Protein AF-A0A5K0XWX6-F1 (afdb_monomer_lite)

Organism: NCBI:txid210225

Foldseek 3Di:
DDDDDDDPPPCRVVVVVVVVVVVVVVVVVVVVD

InterPro domains:
  IPR001752 Kinesin motor domain [PF00225] (1-32)
  IPR001752 Kinesin motor domain [PS50067] (1-33)
  IPR027417 P-loop containing nucleoside triphosphate hydrolase [SSF52540] (1-33)
  IPR027640 Kinesin-like protein [PTHR47968] (1-32)
  IPR036961 Kinesin motor domain superfamily [G3DSA:3.40.850.10] (1-33)

Structure (mmCIF, N/CA/C/O backbone):
data_AF-A0A5K0XWX6-F1
#
_entry.id   AF-A0A5K0XWX6-F1
#
loop_
_atom_site.group_PDB
_atom_site.id
_atom_site.type_symbol
_atom_site.label_atom_id
_atom_site.label_alt_id
_atom_site.label_comp_id
_atom_site.label_asym_id
_atom_site.label_entity_id
_atom_site.label_seq_id
_atom_site.pdbx_PDB_ins_code
_atom_site.Cartn_x
_atom_site.Cartn_y
_atom_site.Cartn_z
_atom_site.occupancy
_atom_site.B_iso_or_equiv
_atom_site.auth_seq_id
_atom_site.auth_comp_id
_atom_site.auth_asym_id
_atom_site.auth_atom_id
_atom_site.pdbx_PDB_model_num
ATOM 1 N N . THR A 1 1 ? -10.661 -1.367 -10.903 1.00 89.88 1 THR A N 1
ATOM 2 C CA . THR A 1 1 ? -11.005 -0.600 -9.689 1.00 89.88 1 THR A CA 1
ATOM 3 C C . THR A 1 1 ? -10.952 -1.520 -8.492 1.00 89.88 1 THR A C 1
ATOM 5 O O . THR A 1 1 ? -11.545 -2.588 -8.562 1.00 89.88 1 THR A O 1
ATOM 8 N N . ILE A 1 2 ? -10.208 -1.152 -7.447 1.00 95.38 2 ILE A N 1
ATOM 9 C CA . ILE A 1 2 ? -10.052 -1.932 -6.208 1.00 95.38 2 ILE A CA 1
ATOM 10 C C . ILE A 1 2 ? -10.624 -1.101 -5.060 1.00 95.38 2 ILE A C 1
ATOM 12 O O . ILE A 1 2 ? -10.345 0.094 -4.975 1.00 95.38 2 ILE A O 1
ATOM 16 N N . PHE A 1 3 ? -11.409 -1.732 -4.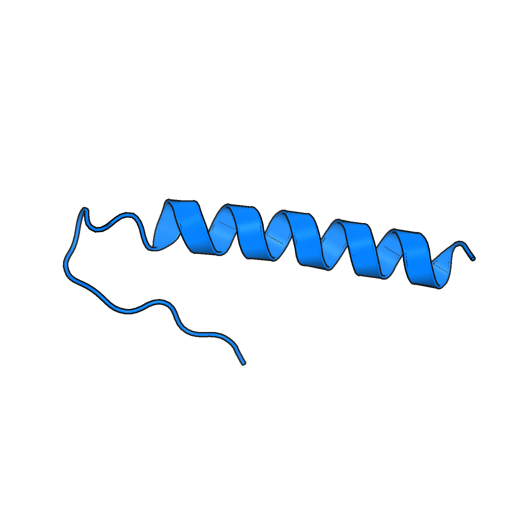188 1.00 96.69 3 PHE A N 1
ATOM 17 C CA . PHE A 1 3 ? -12.031 -1.084 -3.037 1.00 96.69 3 PHE A CA 1
ATOM 18 C C . PHE A 1 3 ? -11.658 -1.814 -1.745 1.00 96.69 3 PHE A C 1
ATOM 20 O O . PHE A 1 3 ? -11.677 -3.042 -1.697 1.00 96.69 3 PHE A O 1
ATOM 27 N N . ALA A 1 4 ? -11.365 -1.051 -0.690 1.00 96.94 4 ALA A N 1
ATOM 28 C CA . ALA A 1 4 ? -11.209 -1.563 0.668 1.00 96.94 4 ALA A CA 1
ATOM 29 C C . ALA A 1 4 ? -12.412 -1.131 1.519 1.00 96.94 4 ALA A C 1
ATOM 31 O O . ALA A 1 4 ? -12.732 0.057 1.579 1.00 96.94 4 ALA A O 1
ATOM 32 N N . TYR A 1 5 ? -13.053 -2.081 2.202 1.00 97.62 5 TYR A N 1
ATOM 33 C CA . TYR A 1 5 ? -14.251 -1.856 3.019 1.00 97.62 5 TYR A CA 1
ATOM 34 C C . TYR A 1 5 ? -13.998 -2.155 4.500 1.00 97.62 5 TYR A C 1
ATOM 36 O O . TYR A 1 5 ? -13.128 -2.948 4.848 1.00 97.62 5 TYR A O 1
ATOM 44 N N . GLY A 1 6 ? -14.748 -1.486 5.379 1.00 97.19 6 GLY A N 1
ATOM 45 C CA . GLY A 1 6 ? -14.651 -1.638 6.835 1.00 97.19 6 GLY A CA 1
ATOM 46 C C . GLY A 1 6 ? -14.845 -0.322 7.592 1.00 97.19 6 GLY A C 1
ATOM 47 O O . GLY A 1 6 ? -14.829 0.757 6.997 1.00 97.19 6 GLY A O 1
ATOM 48 N N . GLN A 1 7 ? -14.995 -0.396 8.914 1.00 98.00 7 GLN A N 1
ATOM 49 C CA . GLN A 1 7 ? -15.158 0.773 9.792 1.00 98.00 7 GLN A CA 1
ATOM 50 C C . GLN A 1 7 ? -13.886 1.627 9.907 1.00 98.00 7 GLN A C 1
ATOM 52 O O . GLN A 1 7 ? -12.785 1.195 9.559 1.00 98.00 7 GLN A O 1
ATOM 57 N N . THR A 1 8 ? -13.998 2.867 10.382 1.00 97.50 8 THR A N 1
ATOM 58 C CA . THR A 1 8 ? -12.823 3.696 10.706 1.00 97.50 8 THR A CA 1
ATOM 59 C C . THR A 1 8 ? -11.892 2.940 11.662 1.00 97.50 8 THR A C 1
ATOM 61 O O . THR A 1 8 ? -12.357 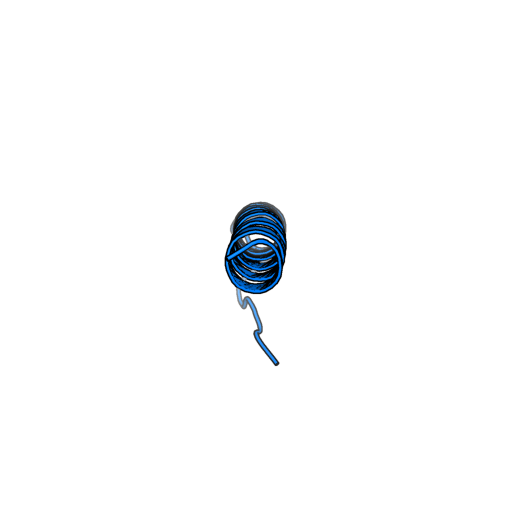2.196 12.518 1.00 97.50 8 THR A O 1
ATOM 64 N N . SER A 1 9 ? -10.574 3.082 11.487 1.00 96.81 9 SER A N 1
ATOM 65 C CA . SER A 1 9 ? -9.541 2.309 12.206 1.00 96.81 9 SER A CA 1
ATOM 66 C C . SER A 1 9 ? -9.372 0.829 11.796 1.00 96.81 9 SER A C 1
ATOM 68 O O . SER A 1 9 ? -8.460 0.166 12.270 1.00 96.81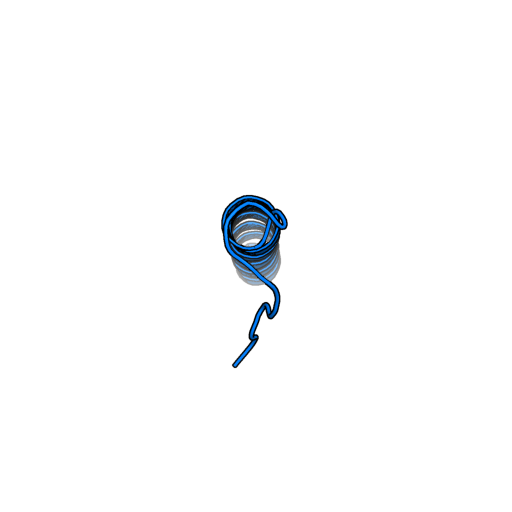 9 SER A O 1
ATOM 70 N N . SER A 1 10 ? -10.138 0.296 10.833 1.00 97.44 10 SER A N 1
ATOM 71 C CA . SER A 1 10 ? -9.980 -1.098 10.354 1.00 97.44 10 SER A CA 1
ATOM 72 C C . SER A 1 10 ? -8.792 -1.338 9.401 1.00 97.44 10 SER A C 1
ATOM 74 O O . SER A 1 10 ? -8.773 -2.328 8.676 1.00 97.44 10 SER A O 1
ATOM 76 N N . GLY A 1 11 ? -7.848 -0.399 9.304 1.00 97.94 11 GLY A N 1
ATOM 77 C CA . GLY A 1 11 ? -6.645 -0.561 8.478 1.00 97.94 11 GLY A CA 1
ATOM 78 C C . GLY A 1 11 ? -6.793 -0.326 6.966 1.00 97.94 11 GLY A C 1
ATOM 79 O O . GLY A 1 11 ? -5.805 -0.460 6.255 1.00 97.94 11 GLY A O 1
ATOM 80 N N . LYS A 1 12 ? -7.956 0.098 6.444 1.00 98.38 12 LYS A N 1
ATOM 81 C CA . LYS A 1 12 ? -8.164 0.316 4.987 1.00 98.38 12 LYS A CA 1
ATOM 82 C C . LYS A 1 12 ? -7.074 1.164 4.318 1.00 98.38 12 LYS A C 1
ATOM 84 O O . LYS A 1 12 ? -6.569 0.794 3.264 1.00 98.38 12 LYS A O 1
ATOM 89 N N . THR A 1 13 ? -6.703 2.292 4.930 1.00 97.88 13 THR A N 1
ATOM 90 C CA . THR A 1 13 ? -5.657 3.185 4.405 1.00 97.88 13 THR A CA 1
ATOM 91 C C . THR A 1 13 ? -4.297 2.497 4.368 1.00 97.88 13 THR A C 1
ATOM 93 O O . THR A 1 13 ? -3.564 2.656 3.398 1.00 97.88 13 THR A O 1
ATOM 96 N N . PHE A 1 14 ? -3.970 1.718 5.401 1.00 98.06 14 PHE A N 1
ATOM 97 C CA . PHE A 1 14 ? -2.727 0.953 5.465 1.00 98.06 14 PHE A CA 1
ATOM 98 C C . PHE A 1 14 ? -2.672 -0.087 4.337 1.00 98.06 14 PHE A C 1
ATOM 100 O O . PHE A 1 14 ? -1.713 -0.114 3.572 1.00 98.06 14 PHE A O 1
ATOM 107 N N . THR A 1 15 ? -3.746 -0.862 4.154 1.00 98.12 15 THR A N 1
ATOM 108 C CA . THR A 1 15 ? -3.846 -1.865 3.084 1.00 98.12 15 THR A CA 1
ATOM 109 C C . THR A 1 15 ? -3.778 -1.240 1.688 1.00 98.12 15 THR A C 1
ATOM 111 O O . THR A 1 15 ? -3.008 -1.698 0.849 1.00 98.12 15 THR A O 1
ATOM 114 N N . MET A 1 16 ? -4.536 -0.169 1.428 1.00 98.25 16 MET A N 1
ATOM 115 C CA . MET A 1 16 ? -4.542 0.487 0.113 1.00 98.25 16 MET A CA 1
ATOM 116 C C . MET A 1 16 ? -3.194 1.128 -0.237 1.00 98.25 16 MET A C 1
ATOM 118 O O . MET A 1 16 ? -2.831 1.153 -1.412 1.00 98.25 16 MET A O 1
ATOM 122 N N . ARG A 1 17 ? -2.434 1.612 0.757 1.00 98.38 17 ARG A N 1
ATOM 123 C CA . ARG A 1 17 ? -1.068 2.115 0.538 1.00 98.38 17 ARG A CA 1
ATOM 124 C C . ARG A 1 17 ? -0.142 1.010 0.042 1.00 98.3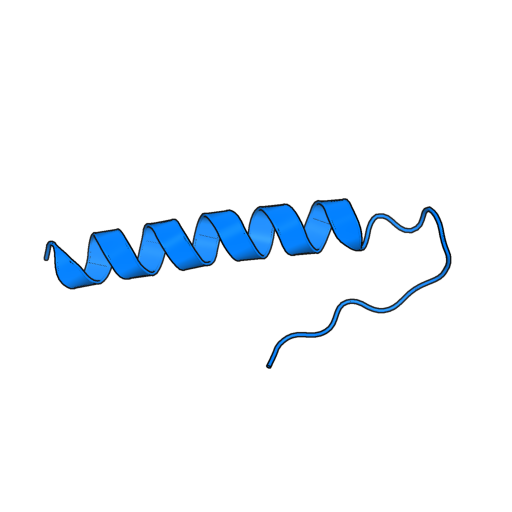8 17 ARG A C 1
ATOM 126 O O . ARG A 1 17 ? 0.442 1.172 -1.022 1.00 98.38 17 ARG A O 1
ATOM 133 N N . GLY A 1 18 ? -0.110 -0.133 0.731 1.00 98.12 18 GLY A N 1
ATOM 134 C CA . GLY A 1 18 ? 0.699 -1.279 0.305 1.00 98.12 18 GLY A CA 1
ATOM 135 C C . GLY A 1 18 ? 0.321 -1.788 -1.091 1.00 98.12 18 GLY A C 1
ATOM 136 O O . GLY A 1 18 ? 1.197 -2.039 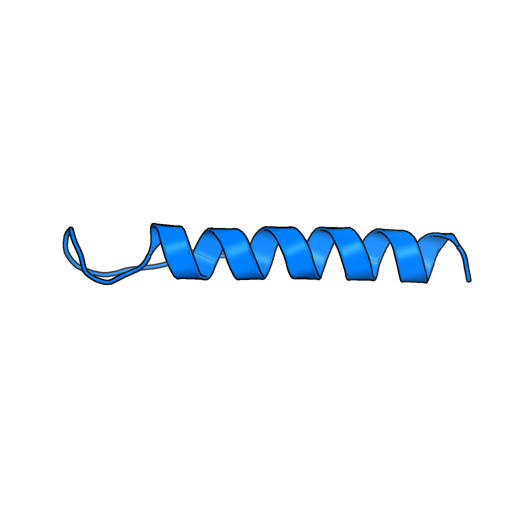-1.915 1.00 98.12 18 GLY A O 1
ATOM 137 N N . ILE A 1 19 ? -0.982 -1.861 -1.402 1.00 98.19 19 ILE A N 1
ATOM 138 C CA . ILE A 1 19 ? -1.460 -2.222 -2.750 1.00 98.19 19 ILE A CA 1
ATOM 139 C C . ILE A 1 19 ? -0.949 -1.229 -3.799 1.00 98.19 19 ILE A C 1
ATOM 141 O O . ILE A 1 19 ? -0.486 -1.640 -4.860 1.00 98.19 19 ILE A O 1
ATOM 145 N N . THR A 1 20 ? -1.025 0.071 -3.510 1.00 98.06 20 THR A N 1
ATOM 146 C CA . THR A 1 20 ? -0.594 1.115 -4.450 1.00 98.06 20 THR A CA 1
ATOM 147 C C . THR A 1 20 ? 0.910 1.033 -4.712 1.00 98.06 20 THR A C 1
ATOM 149 O O . THR A 1 20 ? 1.327 1.052 -5.866 1.00 98.06 20 THR A O 1
ATOM 152 N N . GLU A 1 21 ? 1.721 0.893 -3.662 1.00 98.44 21 GLU A N 1
ATOM 153 C CA . GLU A 1 21 ? 3.180 0.771 -3.771 1.00 98.44 21 GLU A CA 1
ATOM 154 C C . GLU A 1 21 ? 3.588 -0.473 -4.570 1.00 98.44 21 GLU A C 1
ATOM 156 O O . GLU A 1 21 ? 4.408 -0.376 -5.486 1.00 98.44 21 GLU A O 1
ATOM 161 N N . SER A 1 22 ? 2.963 -1.622 -4.283 1.00 98.19 22 SER A N 1
ATOM 162 C CA . SER A 1 22 ? 3.207 -2.864 -5.022 1.00 98.19 22 SER A CA 1
ATOM 163 C C . SER A 1 22 ? 2.842 -2.721 -6.498 1.00 98.19 22 SER A C 1
ATOM 165 O O . SER A 1 22 ? 3.652 -3.047 -7.360 1.00 98.19 22 SER A O 1
ATOM 167 N N . ALA A 1 23 ? 1.657 -2.182 -6.803 1.00 98.25 23 ALA A N 1
ATOM 168 C CA . ALA A 1 23 ? 1.193 -2.031 -8.179 1.00 98.25 23 ALA A CA 1
ATOM 169 C C . ALA A 1 23 ? 2.114 -1.116 -8.998 1.00 98.25 23 ALA A C 1
ATOM 171 O O . ALA A 1 23 ? 2.451 -1.433 -10.137 1.00 98.25 23 ALA A O 1
ATOM 172 N N . VAL A 1 24 ? 2.560 0.001 -8.415 1.00 98.25 24 VAL A N 1
ATOM 173 C CA . VAL A 1 24 ? 3.511 0.909 -9.067 1.00 98.25 24 VAL A CA 1
ATOM 174 C C . VAL A 1 24 ? 4.833 0.196 -9.351 1.00 98.25 24 VAL A C 1
ATOM 176 O O . VAL A 1 24 ? 5.339 0.277 -10.471 1.00 98.25 24 VAL A O 1
ATOM 179 N N . ASN A 1 25 ? 5.381 -0.524 -8.369 1.00 98.50 25 ASN A N 1
ATOM 180 C CA . ASN A 1 25 ? 6.632 -1.260 -8.535 1.00 98.50 25 ASN A CA 1
ATOM 181 C C . ASN A 1 25 ? 6.540 -2.315 -9.649 1.00 98.50 25 ASN A C 1
ATOM 1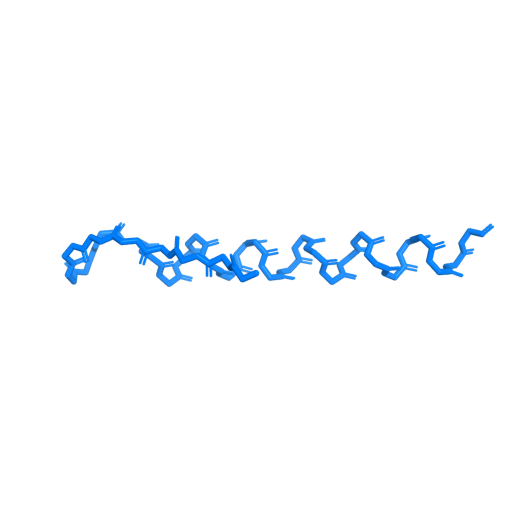83 O O . ASN A 1 25 ? 7.425 -2.391 -10.504 1.00 98.50 25 ASN A O 1
ATOM 187 N N . ASP A 1 26 ? 5.452 -3.083 -9.678 1.00 98.12 26 ASP A N 1
ATOM 188 C CA . ASP A 1 26 ? 5.240 -4.132 -10.676 1.00 98.12 26 ASP A CA 1
ATOM 189 C C . ASP A 1 26 ? 5.112 -3.555 -12.090 1.00 98.12 26 ASP A C 1
ATOM 191 O O . ASP A 1 26 ? 5.727 -4.073 -13.024 1.00 98.12 26 ASP A O 1
ATOM 195 N N . ILE A 1 27 ? 4.394 -2.437 -12.248 1.00 98.38 27 ILE A N 1
ATOM 196 C CA . ILE A 1 27 ? 4.278 -1.728 -13.530 1.00 98.38 27 ILE A CA 1
ATOM 197 C C . ILE A 1 27 ? 5.655 -1.261 -14.013 1.00 98.38 27 ILE A C 1
ATOM 199 O O . ILE A 1 27 ? 6.028 -1.521 -15.157 1.00 98.38 27 ILE A O 1
ATOM 203 N N . TYR A 1 28 ? 6.440 -0.606 -13.152 1.00 98.25 28 TYR A N 1
ATOM 204 C CA . TYR A 1 28 ? 7.775 -0.140 -13.533 1.00 98.25 28 TYR A CA 1
ATOM 205 C C . TYR A 1 28 ? 8.713 -1.289 -13.895 1.00 98.25 28 TYR A C 1
ATOM 207 O O . TYR A 1 28 ? 9.476 -1.175 -14.853 1.00 98.25 28 TYR A O 1
ATOM 215 N N . LYS A 1 29 ? 8.657 -2.396 -13.150 1.00 98.38 29 LYS A N 1
ATOM 216 C CA . LYS A 1 29 ? 9.438 -3.598 -13.448 1.00 98.38 29 LYS A CA 1
ATOM 217 C C . LYS A 1 29 ? 9.039 -4.207 -14.791 1.00 98.38 29 LYS A C 1
ATOM 219 O O . LYS A 1 29 ? 9.921 -4.598 -15.546 1.00 98.38 29 LYS A O 1
ATOM 224 N N . HIS A 1 30 ? 7.743 -4.266 -15.090 1.00 97.56 30 HIS A N 1
ATOM 225 C CA . HIS A 1 30 ? 7.240 -4.796 -16.354 1.00 97.56 30 HIS A CA 1
ATOM 226 C C . HIS A 1 30 ? 7.650 -3.933 -17.554 1.00 97.56 30 HIS A C 1
ATOM 228 O O . HIS A 1 30 ? 8.040 -4.478 -18.574 1.00 97.56 30 HIS A O 1
ATOM 234 N N . ILE A 1 31 ? 7.622 -2.602 -17.419 1.00 97.62 31 ILE A N 1
ATOM 235 C CA . ILE A 1 31 ? 8.023 -1.668 -18.487 1.00 97.62 31 ILE A CA 1
ATOM 236 C C . ILE A 1 31 ? 9.537 -1.685 -18.740 1.00 97.62 31 ILE A C 1
ATOM 238 O O . ILE A 1 31 ? 9.977 -1.455 -19.861 1.00 97.62 31 ILE A O 1
ATOM 242 N N . ARG A 1 32 ? 10.348 -1.888 -17.695 1.00 94.19 32 ARG A N 1
ATOM 243 C CA . ARG A 1 32 ? 11.816 -1.957 -17.813 1.00 94.19 32 ARG A CA 1
ATOM 244 C C . ARG A 1 32 ? 12.330 -3.310 -18.321 1.00 94.19 32 ARG A C 1
ATOM 246 O O . ARG A 1 32 ? 13.536 -3.422 -18.538 1.00 94.19 32 ARG A O 1
ATOM 253 N N . SER A 1 33 ? 11.460 -4.316 -18.422 1.00 76.00 33 SER A N 1
ATOM 254 C CA . SER A 1 33 ? 11.760 -5.635 -18.993 1.00 76.00 33 SER A CA 1
ATOM 255 C C . SER A 1 33 ? 11.629 -5.625 -20.508 1.00 76.00 33 SER A C 1
ATOM 257 O O . SER A 1 33 ? 12.257 -6.531 -21.099 1.00 76.00 33 SER A O 1
#

Sequence (33 aa):
TIFAYGQTSSGKTFTMRGITESAVNDIYKHIRS

pLDDT: mean 96.82, std 4.02, range [76.0, 98.5]

Radius of gyration: 12.41 Å; chains: 1; bounding box: 27×9×31 Å

Secondary structure (DSSP, 8-state):
------STTSSHHHHHHHHHHHHHHHHHHHHT-